Protein AF-A0A392QAW0-F1 (afdb_monomer_lite)

Foldseek 3Di:
DLVVCLVVLVVLLVVLLVCLVPHDLVSVLVSLVVLLVNLQSNQLVCQVVLVVLLVSLLVLLQDQDLVSLSVNVSSLSSNVSSCRSNDDVVCVVVVVSSVVSVVVSVPHDNVVVVVVVVD

Secondary structure (DSSP, 8-state):
-GGGGHHHHHHHHHHHHHHHHHS-HHHHHHHHHHHHHHHHHHGGGGHHHHHHHHHHHHHHHT--SGGGHHHHHHHHHHHHHHHHHH-HHHHGGG-HHHHHHHHHHHT---HHHHHTT--

Radius of gyration: 15.03 Å; chains: 1; bounding box: 46×28×36 Å

Organism: NCBI:txid97028

pLDDT: mean 91.07, std 11.31, range [49.25, 98.38]

InterPro domains:
  IPR011989 Armadillo-like helical [G3DSA:1.25.10.10] (1-119)
  IPR016024 Armadillo-type fold [SSF48371] (3-116)
  IPR040122 Importin beta family [PTHR10527] (6-102)
  IPR058584 Importin subunit beta-1/Transportin-1-like, TPR repeats [PF25574] (2-89)

Structure (mmCIF, N/CA/C/O backbone):
data_AF-A0A392QAW0-F1
#
_entry.id   AF-A0A392QAW0-F1
#
loop_
_atom_site.group_PDB
_atom_site.id
_atom_site.type_symbol
_atom_site.label_atom_id
_atom_site.label_alt_id
_atom_site.label_comp_id
_atom_site.label_asym_id
_atom_site.label_entity_id
_atom_site.label_seq_id
_atom_site.pdbx_PDB_ins_code
_atom_site.Cartn_x
_atom_site.Cartn_y
_atom_site.Cartn_z
_atom_site.occupancy
_atom_site.B_iso_or_equiv
_atom_site.auth_seq_id
_atom_site.auth_comp_id
_atom_site.auth_asym_id
_atom_site.auth_atom_id
_atom_site.pdbx_PDB_model_num
ATOM 1 N N . MET A 1 1 ? 0.398 -1.009 21.881 1.00 54.12 1 MET A N 1
ATOM 2 C CA . MET A 1 1 ? 1.161 -0.190 20.913 1.00 54.12 1 MET A CA 1
ATOM 3 C C . MET A 1 1 ? 0.261 0.457 19.859 1.00 54.12 1 MET A C 1
ATOM 5 O O . MET A 1 1 ? 0.523 1.601 19.529 1.00 54.12 1 MET A O 1
ATOM 9 N N . GLY A 1 2 ? -0.795 -0.197 19.349 1.00 63.03 2 GLY A N 1
ATOM 10 C CA . GLY A 1 2 ? -1.624 0.376 18.273 1.00 63.03 2 GLY A CA 1
ATOM 11 C C . GLY A 1 2 ? -2.421 1.646 18.610 1.00 63.03 2 GLY A C 1
ATOM 12 O O . GLY A 1 2 ? -2.611 2.488 17.746 1.00 63.03 2 GLY A O 1
ATOM 13 N N . GLU A 1 3 ? -2.831 1.862 19.862 1.00 72.81 3 GLU A N 1
ATOM 14 C CA . GLU A 1 3 ? -3.615 3.059 20.227 1.00 72.81 3 GLU A CA 1
ATOM 15 C C . GLU A 1 3 ? -2.785 4.356 20.256 1.00 72.81 3 GLU A C 1
ATOM 17 O O . GLU A 1 3 ? -3.315 5.442 20.026 1.00 72.81 3 GLU A O 1
ATOM 22 N N . GLU A 1 4 ? -1.469 4.259 20.469 1.00 88.25 4 GLU A N 1
ATOM 23 C CA . GLU A 1 4 ? -0.571 5.420 20.569 1.00 88.25 4 GLU A CA 1
ATOM 24 C C . GLU A 1 4 ? -0.339 6.113 19.217 1.00 88.25 4 GLU A C 1
ATOM 26 O O . GLU A 1 4 ? 0.017 7.291 19.189 1.00 88.25 4 GLU A O 1
ATOM 31 N N . ILE A 1 5 ? -0.558 5.415 18.091 1.00 90.44 5 ILE A N 1
ATOM 32 C CA . ILE A 1 5 ? -0.374 5.992 16.749 1.00 90.44 5 ILE A CA 1
ATOM 33 C C . ILE A 1 5 ? -1.574 6.830 16.300 1.00 90.44 5 ILE A C 1
ATOM 35 O O . ILE A 1 5 ? -1.419 7.694 15.439 1.00 90.44 5 ILE A O 1
ATOM 39 N N . LEU A 1 6 ? -2.762 6.600 16.872 1.00 93.62 6 LEU A N 1
ATOM 40 C CA . LEU A 1 6 ? -4.019 7.193 16.402 1.00 93.62 6 LEU A CA 1
ATOM 41 C C . LEU A 1 6 ? -3.993 8.730 16.349 1.00 93.62 6 LEU A C 1
ATOM 43 O O . LEU A 1 6 ? -4.414 9.273 15.328 1.00 93.62 6 LEU A O 1
ATOM 47 N N . PRO A 1 7 ? -3.439 9.456 17.346 1.00 95.56 7 PRO A N 1
ATOM 48 C CA . PRO A 1 7 ? -3.343 10.918 17.281 1.00 95.56 7 PRO A CA 1
ATOM 49 C C . PRO A 1 7 ? -2.456 11.431 16.137 1.00 95.56 7 PRO A C 1
ATOM 51 O O . PRO A 1 7 ? -2.554 12.594 15.746 1.00 95.56 7 PRO A O 1
ATOM 54 N N . PHE A 1 8 ? -1.570 10.582 15.616 1.00 95.06 8 PHE A N 1
ATOM 55 C CA . PHE A 1 8 ? -0.605 10.923 14.575 1.00 95.06 8 PHE A CA 1
ATOM 56 C C . PHE A 1 8 ? -0.975 10.349 13.204 1.00 95.06 8 PHE A C 1
ATOM 58 O O . PHE A 1 8 ? -0.337 10.712 12.216 1.00 95.06 8 PHE A O 1
ATOM 65 N N . LEU A 1 9 ? -1.985 9.479 13.120 1.00 95.38 9 LEU A N 1
ATOM 66 C CA . LEU A 1 9 ? -2.299 8.722 11.910 1.00 95.38 9 LEU A CA 1
ATOM 67 C C . LEU A 1 9 ? -2.612 9.643 10.724 1.00 95.38 9 LEU A C 1
ATOM 69 O O . LEU A 1 9 ? -1.911 9.595 9.717 1.00 95.38 9 LEU A O 1
ATOM 73 N N . ASP A 1 10 ? -3.592 10.532 10.866 1.00 96.88 10 ASP A N 1
ATOM 74 C CA . ASP A 1 10 ? -4.003 11.475 9.820 1.00 96.88 10 ASP A CA 1
ATOM 75 C C . ASP A 1 10 ? -2.849 12.357 9.300 1.00 96.88 10 ASP A C 1
ATOM 77 O O . ASP A 1 10 ? -2.590 12.360 8.087 1.00 96.88 10 ASP A O 1
ATOM 81 N N . PRO A 1 11 ? -2.097 13.088 10.154 1.00 97.00 11 PRO A N 1
ATOM 82 C CA . PRO A 1 11 ? -1.011 13.933 9.667 1.00 97.00 11 PRO A CA 1
ATOM 83 C C . PRO A 1 11 ? 0.149 13.130 9.061 1.00 97.00 11 PRO A C 1
ATOM 85 O O . PRO A 1 11 ? 0.781 13.611 8.114 1.00 97.00 11 PRO A O 1
ATOM 88 N N . LEU A 1 12 ? 0.443 11.926 9.567 1.00 96.81 12 LEU A N 1
ATOM 89 C CA . LEU A 1 12 ? 1.486 11.067 8.998 1.00 96.81 12 LEU A CA 1
ATOM 90 C C . LEU A 1 12 ? 1.069 10.508 7.638 1.00 96.81 12 LEU A C 1
ATOM 92 O O . LEU A 1 12 ? 1.845 10.606 6.684 1.00 96.81 12 LEU A O 1
ATOM 96 N N . MET A 1 13 ? -0.160 10.001 7.516 1.00 97.56 13 MET A N 1
ATOM 97 C CA . MET A 1 13 ? -0.712 9.514 6.249 1.00 97.56 13 MET A CA 1
ATOM 98 C C . MET A 1 13 ? -0.701 10.606 5.182 1.00 97.56 13 MET A C 1
ATOM 100 O O . MET A 1 13 ? -0.229 10.363 4.072 1.00 97.56 13 MET A O 1
ATOM 104 N N . GLY A 1 14 ? -1.133 11.826 5.519 1.00 96.56 14 GLY A N 1
ATOM 105 C CA . GLY A 1 14 ? -1.116 12.954 4.584 1.00 96.56 14 GLY A CA 1
ATOM 106 C C . GLY A 1 14 ? 0.284 13.250 4.033 1.00 96.56 14 GLY A C 1
ATOM 107 O O . GLY A 1 14 ? 0.464 13.390 2.822 1.00 96.56 14 GLY A O 1
ATOM 108 N N . ARG A 1 15 ? 1.302 13.280 4.903 1.00 96.56 15 ARG A N 1
ATOM 109 C CA . ARG A 1 15 ? 2.698 13.523 4.493 1.00 96.56 15 ARG A CA 1
ATOM 110 C C . ARG A 1 15 ? 3.268 12.376 3.666 1.00 96.56 15 ARG A C 1
ATOM 112 O O . ARG A 1 15 ? 3.933 12.623 2.663 1.00 96.56 15 ARG A O 1
ATOM 119 N N . LEU A 1 16 ? 3.013 11.137 4.075 1.00 97.25 16 LEU A N 1
ATOM 120 C CA . LEU A 1 16 ? 3.561 9.956 3.412 1.00 97.25 16 LEU A CA 1
ATOM 121 C C . LEU A 1 16 ? 2.934 9.730 2.036 1.00 97.25 16 LEU A C 1
ATOM 123 O O . LEU A 1 16 ? 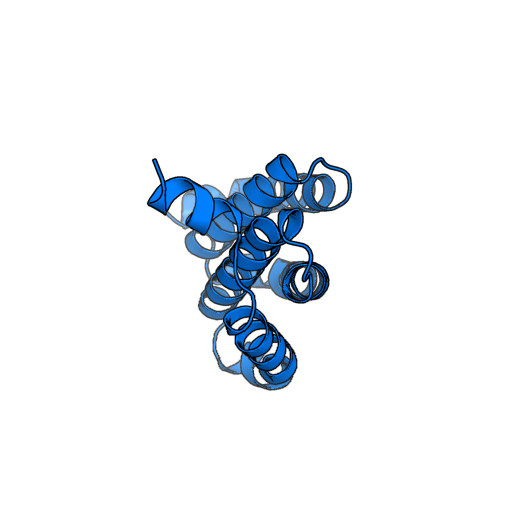3.658 9.427 1.090 1.00 97.25 16 LEU A O 1
ATOM 127 N N . LEU A 1 17 ? 1.628 9.961 1.888 1.00 96.00 17 LEU A N 1
ATOM 128 C CA . LEU A 1 17 ? 0.955 9.897 0.589 1.00 96.00 17 LEU A CA 1
ATOM 129 C C . LEU A 1 17 ? 1.448 10.994 -0.364 1.00 96.00 17 LEU A C 1
ATOM 131 O O . LEU A 1 17 ? 1.687 10.714 -1.537 1.00 96.00 17 LEU A O 1
ATOM 135 N N . ALA A 1 18 ? 1.660 12.217 0.131 1.00 94.69 18 ALA A N 1
ATOM 136 C CA . ALA A 1 18 ? 2.222 13.300 -0.677 1.00 94.69 18 ALA A CA 1
ATOM 137 C C . ALA A 1 18 ? 3.665 13.000 -1.124 1.00 94.69 18 ALA A C 1
ATOM 139 O O . ALA A 1 18 ? 4.011 13.182 -2.296 1.00 94.69 18 ALA A O 1
ATOM 140 N N . ALA A 1 19 ? 4.500 12.493 -0.211 1.00 94.56 19 ALA A N 1
ATOM 141 C CA . ALA A 1 19 ? 5.873 12.106 -0.517 1.00 94.56 19 ALA A CA 1
ATOM 142 C C . ALA A 1 19 ? 5.928 10.957 -1.534 1.00 94.56 19 ALA A C 1
ATOM 144 O O . ALA A 1 19 ? 6.730 11.004 -2.465 1.00 94.56 19 ALA A O 1
ATOM 145 N N . LEU A 1 20 ? 5.036 9.970 -1.430 1.00 93.81 20 LEU A N 1
ATOM 146 C CA . LEU A 1 20 ? 4.983 8.834 -2.351 1.00 93.81 20 LEU A CA 1
ATOM 147 C C . LEU A 1 20 ? 4.749 9.251 -3.818 1.00 93.81 20 LEU A C 1
ATOM 149 O O . LEU A 1 20 ? 5.196 8.559 -4.731 1.00 93.81 20 LEU A O 1
ATOM 153 N N . GLN A 1 21 ? 4.089 10.385 -4.069 1.00 88.50 21 GLN A N 1
ATOM 154 C CA . GLN A 1 21 ? 3.820 10.861 -5.430 1.00 88.50 21 GLN A CA 1
ATOM 155 C C . GLN A 1 21 ? 4.994 11.644 -6.041 1.00 88.50 21 GLN A C 1
ATOM 157 O O . GLN A 1 21 ? 5.322 11.426 -7.206 1.00 88.50 21 GLN A O 1
ATOM 162 N N . ASN A 1 22 ? 5.666 12.496 -5.259 1.00 87.06 22 ASN A N 1
ATOM 163 C CA . ASN A 1 22 ? 6.598 13.513 -5.779 1.00 87.06 22 ASN A CA 1
ATOM 164 C C . ASN A 1 22 ? 8.070 13.311 -5.370 1.00 87.06 22 ASN A C 1
ATOM 166 O O . ASN A 1 22 ? 8.831 14.275 -5.313 1.00 87.06 22 ASN A O 1
ATOM 170 N N . SER A 1 23 ? 8.482 12.077 -5.070 1.00 91.19 23 SER A N 1
ATOM 171 C CA . SER A 1 23 ? 9.824 11.792 -4.534 1.00 91.19 23 SER A CA 1
ATOM 172 C C . SER A 1 23 ? 10.690 10.886 -5.407 1.00 91.19 23 SER A C 1
ATOM 174 O O . SER A 1 23 ? 10.217 10.235 -6.341 1.00 91.19 23 SER A O 1
ATOM 176 N N . SER A 1 24 ? 11.977 10.803 -5.052 1.00 93.38 24 SER A N 1
ATOM 177 C CA . SER A 1 24 ? 12.896 9.794 -5.580 1.00 93.38 24 SER A CA 1
ATOM 178 C C . SER A 1 24 ? 12.418 8.375 -5.255 1.00 93.38 24 SER A C 1
ATOM 180 O O . SER A 1 24 ? 11.673 8.148 -4.301 1.00 93.38 24 SER A O 1
ATOM 182 N N . ARG A 1 25 ? 12.882 7.399 -6.037 1.00 90.50 25 ARG A N 1
ATOM 183 C CA . ARG A 1 25 ? 12.522 5.980 -5.904 1.00 90.50 25 ARG A CA 1
ATOM 184 C C . ARG A 1 25 ? 12.777 5.420 -4.502 1.00 90.50 25 ARG A C 1
ATOM 186 O O . ARG A 1 25 ? 11.876 4.866 -3.885 1.00 90.50 25 ARG A O 1
ATOM 193 N N . ILE A 1 26 ? 13.961 5.690 -3.955 1.00 92.44 26 ILE A N 1
ATOM 194 C CA . ILE A 1 26 ? 14.356 5.273 -2.599 1.00 92.44 26 ILE A CA 1
ATOM 195 C C . ILE A 1 26 ? 13.399 5.844 -1.542 1.00 92.44 26 ILE A C 1
ATOM 197 O O . ILE A 1 26 ? 13.003 5.156 -0.597 1.00 92.44 26 ILE A O 1
ATOM 201 N N . LEU A 1 27 ? 12.997 7.108 -1.696 1.00 94.94 27 LEU A N 1
ATOM 202 C CA . LEU A 1 27 ? 12.070 7.729 -0.757 1.00 94.94 27 LEU A CA 1
ATOM 203 C C . LEU A 1 27 ? 10.657 7.150 -0.912 1.00 94.94 27 LEU A C 1
ATOM 205 O O . LEU A 1 27 ? 10.008 6.897 0.097 1.00 94.94 27 LEU A O 1
ATOM 209 N N . LYS A 1 28 ? 10.213 6.830 -2.134 1.00 96.25 28 LYS A N 1
ATOM 210 C CA . LYS A 1 28 ? 8.946 6.114 -2.367 1.00 96.25 28 LYS A CA 1
ATOM 211 C C . LYS A 1 28 ? 8.924 4.749 -1.671 1.00 96.25 28 LYS A C 1
ATOM 213 O O . LYS A 1 28 ? 7.955 4.441 -0.983 1.00 96.25 28 LYS A O 1
ATOM 218 N N . GLU A 1 29 ? 9.996 3.966 -1.772 1.00 96.00 29 GLU A N 1
ATOM 219 C CA . GLU A 1 29 ? 10.147 2.673 -1.078 1.00 96.00 29 GLU A CA 1
ATOM 220 C C . GLU A 1 29 ? 10.070 2.810 0.444 1.00 96.00 29 GLU A C 1
ATOM 222 O O . GLU A 1 29 ? 9.402 2.025 1.128 1.00 96.00 29 GLU A O 1
ATOM 227 N N . THR A 1 30 ? 10.721 3.846 0.972 1.00 96.88 30 THR A N 1
ATOM 228 C CA . THR A 1 30 ? 10.699 4.171 2.402 1.00 96.88 30 THR A CA 1
ATOM 229 C C . THR A 1 30 ? 9.293 4.582 2.842 1.00 96.88 30 THR A C 1
ATOM 231 O O . THR A 1 30 ? 8.806 4.103 3.865 1.00 96.88 30 THR A O 1
ATOM 234 N N . CYS A 1 31 ? 8.597 5.400 2.045 1.00 97.88 31 CYS A N 1
ATOM 235 C CA . CYS A 1 31 ? 7.210 5.781 2.300 1.00 97.88 31 CYS A CA 1
ATOM 236 C C . CYS A 1 31 ? 6.275 4.569 2.293 1.00 97.88 31 CYS A C 1
ATOM 238 O O . CYS A 1 31 ? 5.471 4.443 3.210 1.00 97.88 31 CYS A O 1
ATOM 240 N N . MET A 1 32 ? 6.400 3.657 1.322 1.00 98.31 32 MET A N 1
ATOM 241 C CA . MET A 1 32 ? 5.607 2.419 1.286 1.00 98.31 32 MET A CA 1
ATOM 242 C C . MET A 1 32 ? 5.812 1.583 2.554 1.00 98.31 32 MET A C 1
ATOM 244 O O . MET A 1 32 ? 4.840 1.149 3.169 1.00 98.31 32 MET A O 1
ATOM 248 N N . SER A 1 33 ? 7.063 1.436 2.997 1.00 97.81 33 SER A N 1
ATOM 249 C CA . SER A 1 33 ? 7.391 0.693 4.221 1.00 97.81 33 SER A CA 1
ATOM 250 C C . SER A 1 33 ? 6.787 1.356 5.467 1.00 97.81 33 SER A C 1
ATOM 252 O O . SER A 1 33 ? 6.192 0.684 6.304 1.00 97.81 33 SER A O 1
ATOM 254 N N . ALA A 1 34 ? 6.874 2.687 5.573 1.00 97.62 34 ALA A N 1
ATOM 255 C CA . ALA A 1 34 ? 6.283 3.438 6.681 1.00 97.62 34 ALA A CA 1
ATOM 256 C C . ALA A 1 34 ? 4.748 3.344 6.703 1.00 97.62 34 ALA A C 1
ATOM 258 O O . ALA A 1 34 ? 4.157 3.184 7.771 1.00 97.62 34 ALA A O 1
ATOM 259 N N . ILE A 1 35 ? 4.101 3.397 5.532 1.00 98.12 35 ILE A N 1
ATOM 260 C CA . ILE A 1 35 ? 2.652 3.193 5.403 1.00 98.12 35 ILE A CA 1
ATOM 261 C C . ILE A 1 35 ? 2.265 1.782 5.852 1.00 98.12 35 ILE A C 1
ATOM 263 O O . ILE A 1 35 ? 1.283 1.638 6.575 1.00 98.12 35 ILE A O 1
ATOM 267 N N . GLY A 1 36 ? 3.056 0.764 5.509 1.00 97.56 36 GLY A N 1
ATOM 268 C CA . GLY A 1 36 ? 2.841 -0.611 5.968 1.00 97.56 36 GLY A CA 1
ATOM 269 C C . GLY A 1 36 ? 2.903 -0.742 7.487 1.00 97.56 36 GLY A C 1
ATOM 270 O O . GLY A 1 36 ? 1.990 -1.295 8.101 1.00 97.56 36 GLY A O 1
ATOM 271 N N . SER A 1 37 ? 3.916 -0.137 8.113 1.00 95.88 37 SER A N 1
ATOM 272 C CA . SER A 1 37 ? 4.026 -0.084 9.576 1.00 95.88 37 SER A CA 1
ATOM 273 C C . SER A 1 37 ? 2.825 0.608 10.226 1.00 95.88 37 SER A C 1
ATOM 275 O O . SER A 1 37 ? 2.315 0.127 11.236 1.00 95.88 37 SER A O 1
ATOM 277 N N . MET A 1 38 ? 2.328 1.706 9.643 1.00 95.88 38 MET A N 1
ATOM 278 C CA . MET A 1 38 ? 1.116 2.370 10.139 1.00 95.88 38 MET A CA 1
ATOM 279 C C . MET A 1 38 ? -0.133 1.513 9.948 1.00 95.88 38 MET A C 1
ATOM 281 O O . MET A 1 38 ? -0.950 1.459 10.859 1.00 95.88 38 MET A O 1
ATOM 285 N N . ALA A 1 39 ? -0.282 0.823 8.815 1.00 96.00 39 ALA A N 1
ATOM 286 C CA . ALA A 1 39 ? -1.403 -0.085 8.582 1.00 96.00 39 ALA A CA 1
ATOM 287 C C . ALA A 1 39 ? -1.433 -1.214 9.619 1.00 96.00 39 ALA A C 1
ATOM 289 O O . ALA A 1 39 ? -2.493 -1.525 10.164 1.00 96.00 39 ALA A O 1
ATOM 290 N N . SER A 1 40 ? -0.263 -1.776 9.938 1.00 93.88 40 SER A N 1
ATOM 291 C CA . SER A 1 40 ? -0.133 -2.805 10.969 1.00 93.88 40 SER A CA 1
ATOM 292 C C . SER A 1 40 ? -0.385 -2.269 12.379 1.00 93.88 40 SER A C 1
ATOM 294 O O . SER A 1 40 ? -0.914 -3.007 13.201 1.00 93.88 40 SER A O 1
ATOM 296 N N . ALA A 1 41 ? 0.005 -1.027 12.683 1.00 94.25 41 ALA A N 1
ATOM 297 C CA . ALA A 1 41 ? -0.164 -0.444 14.016 1.00 94.25 41 ALA A CA 1
ATOM 298 C C . ALA A 1 41 ? -1.587 0.076 14.263 1.00 94.25 41 ALA A C 1
ATOM 300 O O . ALA A 1 41 ? -2.119 -0.088 15.355 1.00 94.25 41 ALA A O 1
ATOM 301 N N . ALA A 1 42 ? -2.196 0.714 13.263 1.00 94.56 42 ALA A N 1
ATOM 302 C CA . ALA A 1 42 ? -3.521 1.320 13.365 1.00 94.56 42 ALA A CA 1
ATOM 303 C C . ALA A 1 42 ? -4.662 0.316 13.128 1.00 94.56 42 ALA A C 1
ATOM 305 O O . ALA A 1 42 ? -5.814 0.625 13.430 1.00 94.56 42 ALA A O 1
ATOM 306 N N . GLU A 1 43 ? -4.362 -0.867 12.580 1.00 93.31 43 GLU A N 1
ATOM 307 C CA . GLU A 1 43 ? -5.332 -1.927 12.289 1.00 93.31 43 GLU A CA 1
ATOM 308 C C . GLU A 1 43 ? -6.582 -1.369 11.574 1.00 93.31 43 GLU A C 1
ATOM 310 O O . GLU A 1 43 ? -6.477 -0.759 10.508 1.00 93.31 43 GLU A O 1
ATOM 315 N N . GLN A 1 44 ? -7.775 -1.519 12.161 1.00 93.50 44 GLN A N 1
ATOM 316 C CA . GLN A 1 44 ? -9.025 -1.042 11.565 1.00 93.50 44 GLN A CA 1
ATOM 317 C C . GLN A 1 44 ? -9.088 0.483 11.404 1.00 93.50 44 GLN A C 1
ATOM 319 O O . GLN A 1 44 ? -9.785 0.969 10.512 1.00 93.50 44 GLN A O 1
ATOM 324 N N . ALA A 1 45 ? -8.340 1.254 12.201 1.00 94.88 45 ALA A N 1
ATOM 325 C CA . ALA A 1 45 ? -8.272 2.705 12.035 1.00 94.88 45 ALA A CA 1
ATOM 326 C C . ALA A 1 45 ? -7.565 3.115 10.729 1.00 94.88 45 ALA A C 1
ATOM 328 O O . ALA A 1 45 ? -7.700 4.255 10.294 1.00 94.88 45 ALA A O 1
ATOM 329 N N . PHE A 1 46 ? -6.870 2.189 10.054 1.00 96.56 46 PHE A N 1
ATOM 330 C CA . PHE A 1 46 ? -6.283 2.425 8.735 1.00 96.56 46 PHE A CA 1
ATOM 331 C C . PHE A 1 46 ? -7.303 2.365 7.582 1.00 96.56 46 PHE A C 1
ATOM 333 O O . PHE A 1 46 ? -7.028 2.861 6.490 1.00 96.56 46 PHE A O 1
ATOM 340 N N . ILE A 1 47 ? -8.491 1.781 7.794 1.00 96.25 47 ILE A N 1
ATOM 341 C CA . ILE A 1 47 ? -9.499 1.553 6.739 1.00 96.25 47 ILE A CA 1
ATOM 342 C C . ILE A 1 47 ? -9.806 2.804 5.887 1.00 96.25 47 ILE A C 1
ATOM 344 O O . ILE A 1 47 ? -9.873 2.647 4.666 1.00 96.25 47 ILE A O 1
ATOM 348 N N . PRO A 1 48 ? -9.933 4.030 6.441 1.00 96.94 48 PRO A N 1
ATOM 349 C CA . PRO A 1 48 ? -10.187 5.236 5.644 1.00 96.94 48 PRO A CA 1
ATOM 350 C C . PRO A 1 48 ? -9.115 5.543 4.583 1.00 96.94 48 PRO A C 1
ATOM 352 O O . PRO A 1 48 ? -9.388 6.249 3.617 1.00 96.94 48 PRO A O 1
ATOM 355 N N . TYR A 1 49 ? -7.902 5.011 4.746 1.00 97.62 49 TYR A N 1
ATOM 356 C CA . TYR A 1 49 ? -6.763 5.226 3.851 1.00 97.62 49 TYR A CA 1
ATOM 357 C C . TYR A 1 49 ? -6.560 4.105 2.836 1.00 97.62 49 TYR A C 1
ATOM 359 O O . TYR A 1 49 ? -5.851 4.286 1.842 1.00 97.62 49 TYR A O 1
ATOM 367 N N . ALA A 1 50 ? -7.148 2.939 3.101 1.00 96.69 50 ALA A N 1
ATOM 368 C CA . ALA A 1 50 ? -6.839 1.709 2.394 1.00 96.69 50 ALA A CA 1
ATOM 369 C C . ALA A 1 50 ? -7.095 1.811 0.892 1.00 96.69 50 ALA A C 1
ATOM 371 O O . ALA A 1 50 ? -6.215 1.470 0.110 1.00 96.69 50 ALA A O 1
ATOM 372 N N . GLU A 1 51 ? -8.260 2.323 0.491 1.00 95.81 51 GLU A N 1
ATOM 373 C CA . GLU A 1 51 ? -8.630 2.465 -0.921 1.00 95.81 51 GLU A CA 1
ATOM 374 C C . GLU A 1 51 ? -7.583 3.277 -1.687 1.00 95.81 51 GLU A C 1
ATOM 376 O O . GLU A 1 51 ? -7.022 2.807 -2.677 1.00 95.81 51 GLU A O 1
ATOM 381 N N . ARG A 1 52 ? -7.212 4.446 -1.155 1.00 96.75 52 ARG A N 1
ATOM 382 C CA . ARG A 1 52 ? -6.227 5.316 -1.796 1.00 96.75 52 ARG A CA 1
ATOM 383 C C . ARG A 1 52 ? -4.847 4.669 -1.894 1.00 96.75 52 ARG A C 1
ATOM 385 O O . ARG A 1 52 ? -4.166 4.809 -2.910 1.00 96.75 52 ARG A O 1
ATOM 392 N N . VAL A 1 53 ? -4.413 3.983 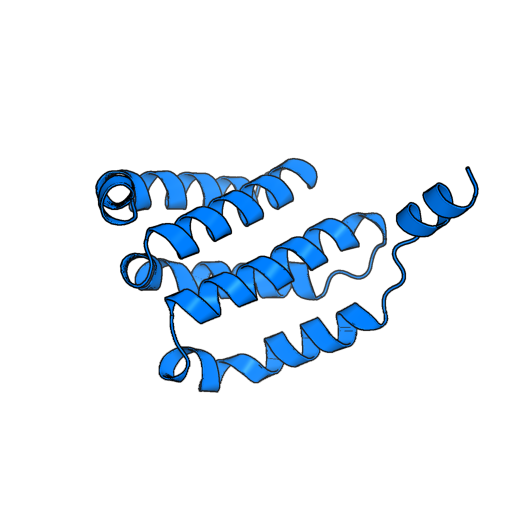-0.839 1.00 98.06 53 VAL A N 1
ATOM 393 C CA . VAL A 1 53 ? -3.123 3.280 -0.826 1.00 98.06 53 VAL A CA 1
ATOM 394 C C . VAL A 1 53 ? -3.126 2.156 -1.858 1.00 98.06 53 VAL A C 1
ATOM 396 O O . VAL A 1 53 ? -2.212 2.072 -2.675 1.00 98.06 53 VAL A O 1
ATOM 399 N N . LEU A 1 54 ? -4.177 1.339 -1.871 1.00 97.56 54 LEU A N 1
ATOM 400 C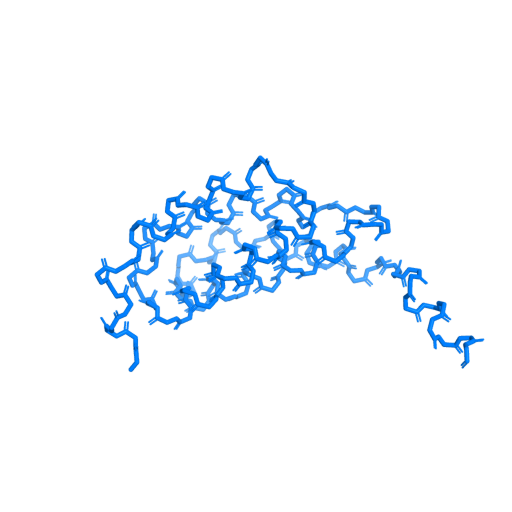 CA . LEU A 1 54 ? -4.356 0.225 -2.796 1.00 97.56 54 LEU A CA 1
ATOM 401 C C . LEU A 1 54 ? -4.374 0.686 -4.261 1.00 97.56 54 LEU A C 1
ATOM 403 O O . LEU A 1 54 ? -3.769 0.028 -5.111 1.00 97.56 54 LEU A O 1
ATOM 407 N N . GLU A 1 55 ? -5.019 1.810 -4.576 1.00 96.25 55 GLU A N 1
ATOM 408 C CA . GLU A 1 55 ? -4.981 2.413 -5.916 1.00 96.25 55 GLU A CA 1
ATOM 409 C C . GLU A 1 55 ? -3.568 2.818 -6.334 1.00 96.25 55 GLU A C 1
ATOM 411 O O . GLU A 1 55 ? -3.143 2.527 -7.452 1.00 96.25 55 GLU A O 1
ATOM 416 N N . LEU A 1 56 ? -2.821 3.472 -5.440 1.00 96.88 56 LEU A N 1
ATOM 417 C CA . LEU A 1 56 ? -1.446 3.876 -5.727 1.00 96.88 56 LEU A CA 1
ATOM 418 C C . LEU A 1 56 ? -0.546 2.656 -5.939 1.00 96.88 56 LEU A C 1
ATOM 420 O O . LEU A 1 56 ? 0.266 2.663 -6.864 1.00 96.88 56 LEU A O 1
ATOM 424 N N . MET A 1 57 ? -0.717 1.604 -5.131 1.00 98.06 57 MET A N 1
ATOM 425 C CA . MET A 1 57 ? 0.099 0.389 -5.213 1.00 98.06 57 MET A CA 1
ATOM 426 C C . MET A 1 57 ? -0.065 -0.358 -6.532 1.00 98.06 57 MET A C 1
ATOM 428 O O . MET A 1 57 ? 0.926 -0.890 -7.029 1.00 98.06 57 MET A O 1
ATOM 432 N N . LYS A 1 58 ? -1.255 -0.339 -7.153 1.00 96.50 58 LYS A N 1
ATOM 433 C CA . LYS A 1 58 ? -1.462 -0.942 -8.486 1.00 96.50 58 LYS A CA 1
ATOM 434 C C . LYS A 1 58 ? -0.432 -0.451 -9.503 1.00 96.50 58 LYS A C 1
ATOM 436 O O . LYS A 1 58 ? 0.099 -1.256 -10.258 1.00 96.50 58 LYS A O 1
ATOM 441 N N . ASN A 1 59 ? -0.106 0.843 -9.482 1.00 95.81 59 ASN A N 1
ATOM 442 C CA . ASN A 1 59 ? 0.850 1.435 -10.422 1.00 95.81 59 ASN A CA 1
ATOM 443 C C . ASN A 1 59 ? 2.274 0.904 -10.217 1.00 95.81 59 ASN A C 1
ATOM 445 O O . ASN A 1 59 ? 3.002 0.701 -11.181 1.00 95.81 59 ASN A O 1
ATOM 449 N N . PHE A 1 60 ? 2.668 0.661 -8.966 1.00 96.94 60 PHE A N 1
ATOM 450 C CA . PHE A 1 60 ? 3.990 0.130 -8.638 1.00 96.94 60 PHE A CA 1
ATOM 451 C C . PHE A 1 60 ? 4.083 -1.380 -8.871 1.00 96.94 60 PHE A C 1
ATOM 453 O O . PHE A 1 60 ? 5.118 -1.879 -9.303 1.00 96.94 60 PHE A O 1
ATOM 460 N N . MET A 1 61 ? 2.995 -2.114 -8.622 1.00 97.69 61 MET A N 1
ATOM 461 C CA . MET A 1 61 ? 2.948 -3.572 -8.757 1.00 97.69 61 MET A CA 1
ATOM 462 C C . MET A 1 61 ? 3.035 -4.071 -10.201 1.00 97.69 61 MET A C 1
ATOM 464 O O . MET A 1 61 ? 3.202 -5.267 -10.399 1.00 97.69 61 MET A O 1
ATOM 468 N N . VAL A 1 62 ? 2.929 -3.192 -11.198 1.00 97.00 62 VAL A N 1
ATOM 469 C CA . VAL A 1 62 ? 3.058 -3.551 -12.620 1.00 97.00 62 VAL A CA 1
ATOM 470 C C . VAL A 1 62 ? 4.393 -3.128 -13.232 1.00 97.00 62 VAL A C 1
ATOM 472 O O . VAL A 1 62 ? 4.628 -3.401 -14.404 1.00 97.00 62 VAL A O 1
ATOM 475 N N . LEU A 1 63 ? 5.287 -2.498 -12.462 1.00 95.81 63 LEU A N 1
ATOM 476 C CA . LEU A 1 63 ? 6.599 -2.073 -12.955 1.00 95.81 63 LEU A CA 1
ATOM 477 C C . LEU A 1 63 ? 7.485 -3.283 -13.272 1.00 95.81 63 LEU A C 1
ATOM 479 O O . LEU A 1 63 ? 7.551 -4.227 -12.485 1.00 95.81 63 LEU A O 1
ATOM 483 N N . THR A 1 64 ? 8.165 -3.251 -14.417 1.00 95.00 64 THR A N 1
ATOM 484 C CA . THR A 1 64 ? 8.981 -4.371 -14.921 1.00 95.00 64 THR A CA 1
ATOM 485 C C . THR A 1 64 ? 10.445 -4.024 -15.148 1.00 95.00 64 THR A C 1
ATOM 487 O O . THR A 1 64 ? 11.225 -4.924 -15.429 1.00 95.00 64 THR A O 1
ATOM 490 N N . ASN A 1 65 ? 10.826 -2.748 -15.065 1.00 92.94 65 ASN A N 1
ATOM 491 C CA . ASN A 1 65 ? 12.224 -2.350 -15.203 1.00 92.94 65 ASN A CA 1
ATOM 492 C C . ASN A 1 65 ? 13.010 -2.811 -13.973 1.00 92.94 65 ASN A C 1
ATOM 494 O O . ASN A 1 65 ? 12.523 -2.641 -12.856 1.00 92.94 65 ASN A O 1
ATOM 498 N N . ASP A 1 66 ? 14.232 -3.305 -14.169 1.00 90.31 66 ASP A N 1
ATOM 499 C CA . ASP A 1 66 ? 15.093 -3.813 -13.092 1.00 90.31 66 ASP A CA 1
ATOM 500 C C . ASP A 1 66 ? 15.249 -2.817 -11.941 1.00 90.31 66 ASP A C 1
ATOM 502 O O . ASP A 1 66 ? 15.036 -3.167 -10.782 1.00 90.31 66 ASP A O 1
ATOM 506 N N . GLU A 1 67 ? 15.511 -1.547 -12.259 1.00 90.06 67 GLU A N 1
ATOM 507 C CA . GLU A 1 67 ? 15.632 -0.482 -11.260 1.00 90.06 67 GLU A CA 1
ATOM 508 C C . GLU A 1 67 ? 14.347 -0.292 -10.426 1.00 90.06 67 GLU A C 1
ATOM 510 O O . GLU A 1 67 ? 14.387 0.298 -9.347 1.00 90.06 67 GLU A O 1
ATOM 515 N N . ASP A 1 68 ? 13.167 -0.687 -10.926 1.00 92.56 68 ASP A N 1
ATOM 516 C CA . ASP A 1 68 ? 11.854 -0.498 -10.278 1.00 92.56 68 ASP A CA 1
ATOM 517 C C . ASP A 1 68 ? 11.411 -1.728 -9.477 1.00 92.56 68 ASP A C 1
ATOM 519 O O . ASP A 1 68 ? 10.460 -1.643 -8.693 1.00 92.56 68 ASP A O 1
ATOM 523 N N . LEU A 1 69 ? 12.080 -2.875 -9.636 1.00 93.06 69 LEU A N 1
ATOM 524 C CA . LEU A 1 69 ? 11.633 -4.136 -9.036 1.00 93.06 69 LEU A CA 1
ATOM 525 C C . LEU A 1 69 ? 11.616 -4.085 -7.507 1.00 93.06 69 LEU A C 1
ATOM 527 O O . LEU A 1 69 ? 10.733 -4.673 -6.879 1.00 93.06 69 LEU A O 1
ATOM 531 N N . ARG A 1 70 ? 12.505 -3.301 -6.891 1.00 93.19 70 ARG A N 1
ATOM 532 C CA . ARG A 1 70 ? 12.462 -3.054 -5.446 1.00 93.19 70 ARG A CA 1
ATOM 533 C C . ARG A 1 70 ? 11.202 -2.297 -5.020 1.00 93.19 70 ARG A C 1
ATOM 535 O O . ARG A 1 70 ? 10.557 -2.670 -4.038 1.00 93.19 70 ARG A O 1
ATOM 542 N N . SER A 1 71 ? 10.805 -1.282 -5.782 1.00 95.50 71 SER A N 1
ATOM 543 C CA . SER A 1 71 ? 9.550 -0.556 -5.568 1.00 95.50 71 SER A CA 1
ATOM 544 C C . SER A 1 71 ? 8.329 -1.456 -5.795 1.00 95.50 71 SER A C 1
ATOM 546 O O . SER A 1 71 ? 7.392 -1.416 -4.995 1.00 95.50 71 SER A O 1
ATOM 548 N N . ARG A 1 72 ? 8.360 -2.334 -6.808 1.00 96.62 72 ARG A N 1
ATOM 549 C CA . ARG A 1 72 ? 7.323 -3.358 -7.041 1.00 96.62 72 ARG A CA 1
ATOM 550 C C . ARG A 1 72 ? 7.177 -4.305 -5.846 1.00 96.62 72 ARG A C 1
ATOM 552 O O . ARG A 1 72 ? 6.057 -4.568 -5.399 1.00 96.62 72 ARG A O 1
ATOM 559 N N . ALA A 1 73 ? 8.294 -4.803 -5.315 1.00 95.31 73 ALA A N 1
ATOM 560 C CA . ALA A 1 73 ? 8.306 -5.698 -4.160 1.00 95.31 73 ALA A CA 1
ATOM 561 C C . ALA A 1 73 ? 7.697 -5.019 -2.923 1.00 95.31 73 ALA A C 1
ATOM 563 O O . ALA A 1 73 ? 6.806 -5.582 -2.288 1.00 95.31 73 ALA A O 1
ATOM 564 N N . ARG A 1 74 ? 8.097 -3.770 -2.641 1.00 97.19 74 ARG A N 1
ATOM 565 C CA . ARG A 1 74 ? 7.531 -2.973 -1.539 1.00 97.19 74 ARG A CA 1
ATOM 566 C C . ARG A 1 74 ? 6.041 -2.703 -1.697 1.00 97.19 74 ARG A C 1
ATOM 568 O O . ARG A 1 74 ? 5.307 -2.776 -0.717 1.00 97.19 74 ARG A O 1
ATOM 575 N N . ALA A 1 75 ? 5.582 -2.437 -2.914 1.00 98.12 75 ALA A N 1
ATOM 576 C CA . ALA A 1 75 ? 4.161 -2.252 -3.172 1.00 98.12 75 ALA A CA 1
ATOM 577 C C . ALA A 1 75 ? 3.359 -3.537 -2.932 1.00 98.12 75 ALA A C 1
ATOM 579 O O . ALA A 1 75 ? 2.291 -3.496 -2.324 1.00 98.12 75 ALA A O 1
ATOM 580 N N . THR A 1 76 ? 3.899 -4.680 -3.359 1.00 97.69 76 THR A N 1
ATOM 581 C CA . THR A 1 76 ? 3.274 -5.997 -3.163 1.00 97.69 76 THR A CA 1
ATOM 582 C C . THR A 1 76 ? 3.163 -6.345 -1.676 1.00 97.69 76 THR A C 1
ATOM 584 O O . THR A 1 76 ? 2.101 -6.764 -1.217 1.00 97.69 76 THR A O 1
ATOM 587 N N . GLU A 1 77 ? 4.229 -6.109 -0.908 1.00 97.75 77 GLU A N 1
ATOM 588 C CA . GLU A 1 77 ? 4.238 -6.263 0.552 1.00 97.75 77 GLU A CA 1
ATOM 589 C C . GLU A 1 77 ? 3.188 -5.361 1.220 1.00 97.75 77 GLU A C 1
ATOM 591 O O . GLU A 1 77 ? 2.392 -5.833 2.036 1.00 97.75 77 GLU A O 1
ATOM 596 N N . LEU A 1 78 ? 3.126 -4.083 0.823 1.00 98.38 78 LEU A N 1
ATOM 597 C CA . LEU A 1 78 ? 2.166 -3.132 1.379 1.00 98.38 78 LEU A CA 1
ATOM 598 C C . LEU A 1 78 ? 0.716 -3.551 1.112 1.00 98.38 78 LEU A C 1
ATOM 600 O O . LEU A 1 78 ? -0.113 -3.475 2.017 1.00 98.38 78 LEU A O 1
ATOM 604 N N . VAL A 1 79 ? 0.395 -4.036 -0.091 1.00 98.12 79 VAL A N 1
ATOM 605 C CA . VAL A 1 79 ? -0.952 -4.557 -0.389 1.00 98.12 79 VAL A CA 1
ATOM 606 C C . VAL A 1 79 ? -1.325 -5.698 0.556 1.00 98.12 79 VAL A C 1
ATOM 608 O O . VAL A 1 79 ? -2.453 -5.725 1.047 1.00 98.12 79 VAL A O 1
ATOM 611 N N . GLY A 1 80 ? -0.386 -6.596 0.871 1.00 96.31 80 GLY A N 1
ATOM 612 C CA . GLY A 1 80 ? -0.596 -7.660 1.854 1.00 96.31 80 GLY A CA 1
ATOM 613 C C . GLY A 1 80 ? -0.912 -7.124 3.253 1.00 96.31 80 GLY A C 1
ATOM 614 O O . GLY A 1 80 ? -1.887 -7.552 3.870 1.00 96.31 80 GLY A O 1
ATOM 615 N N . MET A 1 81 ? -0.148 -6.137 3.729 1.00 96.88 81 MET A N 1
ATOM 616 C CA . MET A 1 81 ? -0.380 -5.503 5.036 1.00 96.88 81 MET A CA 1
ATOM 617 C C . MET A 1 81 ? -1.735 -4.789 5.096 1.00 96.88 81 MET A C 1
ATOM 619 O O . MET A 1 81 ? -2.492 -4.973 6.046 1.00 96.88 81 MET A O 1
ATOM 623 N N . VAL A 1 82 ? -2.088 -4.030 4.054 1.00 97.00 82 VAL A N 1
ATOM 624 C CA . VAL A 1 82 ? -3.396 -3.363 3.975 1.00 97.00 82 VAL A CA 1
ATOM 625 C C . VAL A 1 82 ? -4.526 -4.390 3.947 1.00 97.00 82 VAL A C 1
ATOM 627 O O . VAL A 1 82 ? -5.534 -4.203 4.626 1.00 97.00 82 VAL A O 1
ATOM 630 N N . ALA A 1 83 ? -4.358 -5.501 3.225 1.00 95.56 83 ALA A N 1
ATOM 631 C CA . ALA A 1 83 ? -5.348 -6.571 3.192 1.00 95.56 83 ALA A CA 1
ATOM 632 C C . ALA A 1 83 ? -5.593 -7.186 4.581 1.00 95.56 83 ALA A C 1
ATOM 634 O O . ALA A 1 83 ? -6.739 -7.497 4.913 1.00 95.56 83 ALA A O 1
ATOM 635 N N . MET A 1 84 ? -4.546 -7.314 5.404 1.00 93.56 84 MET A N 1
ATOM 636 C CA . MET A 1 84 ? -4.667 -7.769 6.794 1.00 93.56 84 MET A CA 1
ATOM 637 C C . MET A 1 84 ? -5.449 -6.773 7.659 1.00 93.56 84 MET A C 1
ATOM 639 O O . MET A 1 84 ? -6.326 -7.196 8.410 1.00 93.56 84 MET A O 1
ATOM 643 N N . SER A 1 85 ? -5.196 -5.468 7.519 1.00 92.38 85 SER A N 1
ATOM 644 C CA . SER A 1 85 ? -5.899 -4.422 8.283 1.00 92.38 85 SER A CA 1
ATOM 645 C C . SER A 1 85 ? -7.367 -4.254 7.870 1.00 92.38 85 SER A C 1
ATOM 647 O O . SER A 1 85 ? -8.231 -3.971 8.699 1.00 92.38 85 SER A O 1
ATOM 649 N N . VAL A 1 86 ? -7.661 -4.417 6.578 1.00 93.25 86 VAL A N 1
ATOM 650 C CA . VAL A 1 86 ? -8.991 -4.197 5.981 1.00 93.25 86 VAL A CA 1
ATOM 651 C C . VAL A 1 86 ? -9.891 -5.433 6.083 1.00 93.25 86 VAL A C 1
ATOM 653 O O . VAL A 1 86 ? -11.116 -5.310 6.180 1.00 93.25 86 VAL A O 1
ATOM 656 N N . GLY A 1 87 ? -9.289 -6.623 6.084 1.00 93.38 87 GLY A N 1
ATOM 657 C CA . GLY A 1 87 ? -9.976 -7.900 6.220 1.00 93.38 87 GLY A CA 1
ATOM 658 C C . GLY A 1 87 ? -10.601 -8.430 4.925 1.00 93.38 87 GLY A C 1
ATOM 659 O O . GLY A 1 87 ? -10.821 -7.718 3.940 1.00 93.38 87 GLY A O 1
ATOM 660 N N . LYS A 1 88 ? -10.923 -9.731 4.945 1.00 93.69 88 LYS A N 1
ATOM 661 C CA . LYS A 1 88 ? -11.355 -10.503 3.768 1.00 93.69 88 LYS A CA 1
ATOM 662 C C . LYS A 1 88 ? -12.561 -9.893 3.049 1.00 93.69 88 LYS A C 1
ATOM 664 O O . LYS A 1 88 ? -12.493 -9.692 1.844 1.00 93.69 88 LYS A O 1
ATOM 669 N N . THR A 1 89 ? -13.636 -9.575 3.770 1.00 94.00 89 THR A N 1
ATOM 670 C CA . THR A 1 89 ? -14.921 -9.154 3.177 1.00 94.00 89 THR A CA 1
ATOM 671 C C . THR A 1 89 ? -14.798 -7.918 2.284 1.00 94.00 89 THR A C 1
ATOM 673 O O . THR A 1 89 ? -15.500 -7.803 1.286 1.00 94.00 89 THR A O 1
ATOM 676 N N . ARG A 1 90 ? -13.905 -6.987 2.635 1.00 92.38 90 ARG A N 1
ATOM 677 C CA . ARG A 1 90 ? -13.670 -5.755 1.869 1.00 92.38 90 ARG A CA 1
ATOM 678 C C . ARG A 1 90 ? -12.660 -5.959 0.738 1.00 92.38 90 ARG A C 1
ATOM 680 O O . ARG A 1 90 ? -12.784 -5.319 -0.298 1.00 92.38 90 ARG A O 1
ATOM 687 N N . MET A 1 91 ? -11.684 -6.848 0.929 1.00 94.12 91 MET A N 1
ATOM 688 C CA . MET A 1 91 ? -10.652 -7.141 -0.071 1.00 94.12 91 MET A CA 1
ATOM 689 C C . MET A 1 91 ? -11.135 -8.062 -1.193 1.00 94.12 91 MET A C 1
ATOM 691 O O . MET A 1 91 ? -10.765 -7.851 -2.342 1.00 94.12 91 MET A O 1
ATOM 695 N N . GLU A 1 92 ? -11.955 -9.068 -0.884 1.00 94.44 92 GLU A N 1
ATOM 696 C CA . GLU A 1 92 ? -12.423 -10.101 -1.822 1.00 94.44 92 GLU A CA 1
ATOM 697 C C . GLU A 1 92 ? -12.919 -9.563 -3.181 1.00 94.44 92 GLU A C 1
ATOM 699 O O . GLU A 1 92 ? -12.412 -10.035 -4.200 1.00 94.44 92 GLU A O 1
ATOM 704 N N . PRO A 1 93 ? -13.807 -8.547 -3.256 1.00 95.75 93 PRO A N 1
ATOM 705 C CA . PRO A 1 93 ? -14.298 -8.048 -4.545 1.00 95.75 93 PRO A CA 1
ATOM 706 C C . PRO A 1 93 ? -13.235 -7.341 -5.401 1.00 95.75 93 PRO A C 1
ATOM 708 O O . PRO A 1 93 ? -13.421 -7.208 -6.608 1.00 95.75 93 PRO A O 1
ATOM 711 N N . ILE A 1 94 ? -12.132 -6.875 -4.805 1.00 94.75 94 ILE A N 1
ATOM 712 C CA . ILE A 1 94 ? -11.093 -6.091 -5.495 1.00 94.75 94 ILE A CA 1
ATOM 713 C C . ILE A 1 94 ? -9.765 -6.838 -5.640 1.00 94.75 94 ILE A C 1
ATOM 715 O O . ILE A 1 94 ? -8.833 -6.311 -6.244 1.00 94.75 94 ILE A O 1
ATOM 719 N N . LEU A 1 95 ? -9.673 -8.050 -5.091 1.00 93.31 95 LEU A N 1
ATOM 720 C CA . LEU A 1 95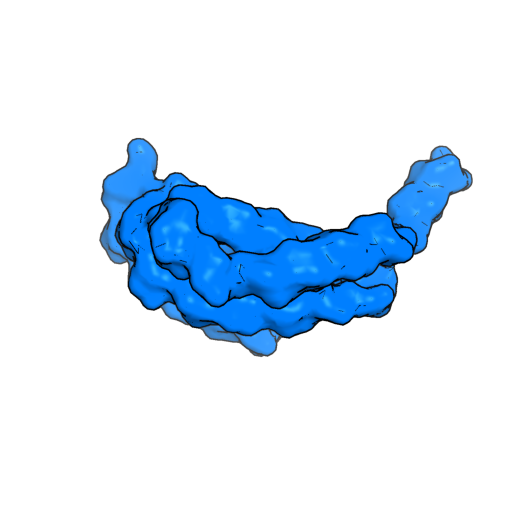 ? -8.460 -8.858 -5.013 1.00 93.31 95 LEU A CA 1
ATOM 721 C C . LEU A 1 95 ? -7.882 -9.321 -6.370 1.00 93.31 95 LEU A C 1
ATOM 723 O O . LEU A 1 95 ? -6.654 -9.307 -6.490 1.00 93.31 95 LEU A O 1
ATOM 727 N N . PRO A 1 96 ? -8.686 -9.705 -7.390 1.00 95.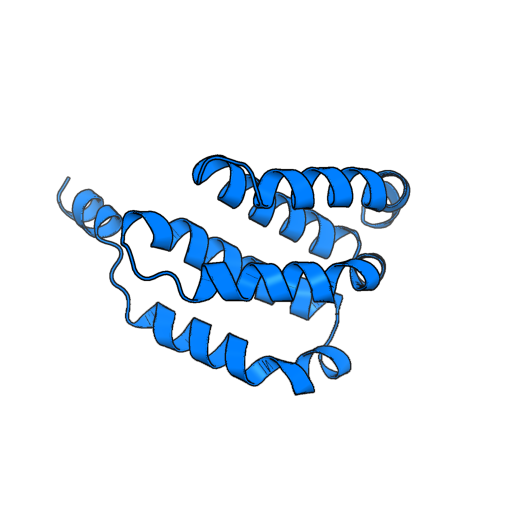94 96 PRO A N 1
ATOM 728 C CA . PRO A 1 96 ? -8.166 -10.292 -8.631 1.00 95.94 96 PRO A CA 1
ATOM 729 C C . PRO A 1 96 ? -7.013 -9.526 -9.309 1.00 95.94 96 PRO A C 1
ATOM 731 O O . PRO A 1 96 ? -5.961 -10.135 -9.511 1.00 95.94 96 PRO A O 1
ATOM 734 N N . PRO A 1 97 ? -7.103 -8.204 -9.573 1.00 96.25 97 PRO A N 1
ATOM 735 C CA . PRO A 1 97 ? -6.008 -7.475 -10.221 1.00 96.25 97 PRO A CA 1
ATOM 736 C C . PRO A 1 97 ? -4.710 -7.449 -9.396 1.00 96.25 97 PRO A C 1
ATOM 738 O O . PRO A 1 97 ? -3.622 -7.389 -9.963 1.00 96.25 97 PRO A O 1
ATOM 741 N N . TYR A 1 98 ? -4.794 -7.505 -8.063 1.00 97.00 98 TYR A N 1
ATOM 742 C CA . TYR A 1 98 ? -3.605 -7.555 -7.206 1.00 97.00 98 TYR A CA 1
ATOM 743 C C . TYR A 1 98 ? -2.935 -8.928 -7.246 1.00 97.00 98 TYR A C 1
ATOM 745 O O . TYR A 1 98 ? -1.708 -9.003 -7.264 1.00 97.00 98 TYR A O 1
ATOM 753 N N . ILE A 1 99 ? -3.728 -10.005 -7.294 1.00 96.06 99 ILE A N 1
ATOM 754 C CA . ILE A 1 99 ? -3.206 -11.368 -7.461 1.00 96.06 99 ILE A CA 1
ATOM 755 C C . ILE A 1 99 ? -2.508 -11.497 -8.814 1.00 96.06 99 ILE A C 1
ATOM 757 O O . ILE A 1 99 ? -1.383 -11.984 -8.869 1.00 96.06 99 ILE A O 1
ATOM 761 N N . GLU A 1 100 ? -3.133 -11.029 -9.894 1.00 96.50 100 GLU A N 1
ATOM 762 C CA . GLU A 1 100 ? -2.541 -11.066 -11.236 1.00 96.50 100 GLU A CA 1
ATOM 763 C C . GLU A 1 100 ? -1.212 -10.305 -11.291 1.00 96.50 100 GLU A C 1
ATOM 765 O O . GLU A 1 100 ? -0.213 -10.828 -11.790 1.00 96.50 100 GLU A O 1
ATOM 770 N N . ALA A 1 101 ? -1.163 -9.103 -10.708 1.00 96.25 101 ALA A N 1
ATOM 771 C CA . ALA A 1 101 ? 0.062 -8.316 -10.631 1.00 96.25 101 ALA A CA 1
ATOM 772 C C . ALA A 1 101 ? 1.146 -9.000 -9.773 1.00 96.25 101 ALA A C 1
ATOM 774 O O . ALA A 1 101 ? 2.322 -8.989 -10.143 1.00 96.25 101 ALA A O 1
ATOM 775 N N . ALA A 1 102 ? 0.777 -9.652 -8.667 1.00 95.06 102 ALA A N 1
ATOM 776 C CA . ALA A 1 102 ? 1.718 -10.429 -7.860 1.00 95.06 102 ALA A CA 1
ATOM 777 C C . ALA A 1 102 ? 2.279 -11.634 -8.641 1.00 95.06 102 ALA A C 1
ATOM 779 O O . ALA A 1 102 ? 3.495 -11.817 -8.685 1.00 95.06 102 ALA A O 1
ATOM 780 N N . ILE A 1 103 ? 1.421 -12.401 -9.326 1.00 94.75 103 ILE A N 1
ATOM 781 C CA . ILE A 1 103 ? 1.816 -13.549 -10.164 1.00 94.75 103 ILE A CA 1
ATOM 782 C C . ILE A 1 103 ? 2.752 -13.108 -11.291 1.00 94.75 103 ILE A C 1
ATOM 784 O O . ILE A 1 103 ? 3.812 -13.701 -11.477 1.00 94.75 103 ILE A O 1
ATOM 788 N N . SER A 1 104 ? 2.404 -12.030 -11.999 1.00 94.44 104 SER A N 1
ATOM 789 C CA . SER A 1 104 ? 3.268 -11.430 -13.023 1.00 94.44 104 SER A CA 1
ATOM 790 C C . SER A 1 104 ? 4.645 -11.052 -12.469 1.00 94.44 104 SER A C 1
ATOM 792 O O . SER A 1 104 ? 5.632 -11.119 -13.197 1.00 94.44 104 SER A O 1
ATOM 794 N N . GLY A 1 105 ? 4.719 -10.666 -11.193 1.00 91.12 105 GLY A N 1
ATOM 795 C CA . GLY A 1 105 ? 5.958 -10.225 -10.559 1.00 91.12 105 GLY A CA 1
ATOM 796 C C . GLY A 1 105 ? 6.926 -11.360 -10.281 1.00 91.12 105 GLY A C 1
ATOM 797 O O . GLY A 1 105 ? 8.128 -11.160 -10.400 1.00 91.12 105 GLY A O 1
ATOM 798 N N . PHE A 1 106 ? 6.418 -12.557 -9.976 1.00 88.00 106 PHE A N 1
ATOM 799 C CA . PHE A 1 106 ? 7.252 -13.738 -9.740 1.00 88.00 106 PHE A CA 1
ATOM 800 C C . PHE A 1 106 ? 8.074 -14.160 -10.962 1.00 88.00 106 PHE A C 1
ATOM 802 O O . PHE A 1 106 ? 9.099 -14.813 -10.800 1.00 88.00 106 PHE A O 1
ATOM 809 N N . GLY A 1 107 ? 7.635 -13.801 -12.170 1.00 87.00 107 GLY A N 1
ATOM 810 C CA . GLY A 1 107 ? 8.376 -14.076 -13.401 1.00 87.00 107 GLY A CA 1
ATOM 811 C C . GLY A 1 107 ? 9.502 -13.082 -13.698 1.00 87.00 107 GLY A C 1
ATOM 812 O O . GLY A 1 107 ? 10.206 -13.268 -14.686 1.00 87.00 107 GLY A O 1
ATOM 813 N N . LEU A 1 108 ? 9.654 -12.020 -12.900 1.00 87.44 108 LEU A N 1
ATOM 814 C CA . LEU A 1 108 ? 10.672 -10.994 -13.118 1.00 87.44 108 LEU A CA 1
ATOM 815 C C . LEU A 1 108 ? 11.956 -11.358 -12.376 1.00 87.44 108 LEU A C 1
ATOM 817 O O . LEU A 1 108 ? 11.944 -11.662 -11.184 1.00 87.44 108 LEU A O 1
ATOM 821 N N . GLU A 1 109 ? 13.076 -11.303 -13.086 1.00 74.94 109 GLU A N 1
ATOM 822 C CA . GLU A 1 109 ? 14.394 -11.569 -12.522 1.00 74.94 109 GLU A CA 1
ATOM 823 C C . GLU A 1 109 ? 15.033 -10.251 -12.079 1.00 74.94 109 GLU A C 1
ATOM 825 O O . GLU A 1 109 ? 15.163 -9.330 -12.875 1.00 74.94 109 GLU A O 1
ATOM 830 N N . TYR A 1 110 ? 15.445 -10.145 -10.814 1.00 72.81 110 TYR A N 1
ATOM 831 C CA . TYR A 1 110 ? 16.111 -8.941 -10.313 1.00 72.81 110 TYR A CA 1
ATOM 832 C C . TYR A 1 110 ? 17.624 -9.057 -10.507 1.00 72.81 110 TYR A C 1
ATOM 834 O O . TYR A 1 110 ? 18.304 -9.758 -9.755 1.00 72.81 110 TYR A O 1
ATOM 842 N N . SER A 1 111 ? 18.148 -8.391 -11.539 1.00 66.12 111 SER A N 1
ATOM 843 C CA . SER A 1 111 ? 19.549 -8.522 -11.960 1.00 66.12 111 SER A CA 1
ATOM 844 C C . SER A 1 111 ? 20.565 -8.131 -10.883 1.00 66.12 111 SER A C 1
ATOM 846 O O . SER A 1 111 ? 21.604 -8.778 -10.789 1.00 66.12 111 SER A O 1
ATOM 848 N N . GLU A 1 112 ? 20.256 -7.176 -9.998 1.00 62.03 112 GLU A N 1
ATOM 849 C CA . GLU A 1 112 ? 21.140 -6.824 -8.870 1.00 62.03 112 GLU A CA 1
ATOM 850 C C . GLU A 1 112 ? 21.396 -8.018 -7.932 1.00 62.03 112 GLU A C 1
ATOM 852 O O . GLU A 1 112 ? 22.511 -8.194 -7.448 1.00 62.03 112 GLU A O 1
ATOM 857 N N . LEU A 1 113 ? 20.413 -8.909 -7.718 1.00 60.84 113 LEU A N 1
ATOM 858 C CA . LEU A 1 113 ? 20.634 -10.130 -6.925 1.00 60.84 113 LEU A CA 1
ATOM 859 C C . LEU A 1 113 ? 21.633 -11.082 -7.591 1.00 60.84 113 LEU A C 1
ATOM 861 O O . LEU A 1 113 ? 22.320 -11.818 -6.887 1.00 60.84 113 LEU A O 1
ATOM 865 N N . ARG A 1 114 ? 21.739 -11.064 -8.925 1.00 60.50 114 ARG A N 1
ATOM 866 C CA . ARG A 1 114 ? 22.712 -11.881 -9.665 1.00 60.50 114 ARG A CA 1
ATOM 867 C C . ARG A 1 114 ? 24.128 -11.366 -9.460 1.00 60.50 114 ARG A C 1
ATOM 869 O O . ARG A 1 114 ? 25.034 -12.168 -9.247 1.00 60.50 114 ARG A O 1
ATOM 876 N N . GLU A 1 115 ? 24.316 -10.048 -9.451 1.00 58.91 115 GLU A N 1
ATOM 877 C CA . GLU A 1 115 ? 25.631 -9.433 -9.229 1.00 58.91 115 GLU A CA 1
ATOM 878 C C . GLU A 1 115 ? 26.212 -9.800 -7.853 1.00 58.91 115 GLU A C 1
ATOM 880 O O . GLU A 1 115 ? 27.399 -10.104 -7.755 1.00 58.91 115 GLU A O 1
ATOM 885 N N . TYR A 1 116 ? 25.374 -9.914 -6.815 1.00 56.47 116 TYR A N 1
ATOM 886 C CA . TYR A 1 116 ? 25.805 -10.369 -5.483 1.00 56.47 116 TYR A CA 1
ATOM 887 C C . TYR A 1 116 ? 26.155 -11.862 -5.397 1.00 56.47 116 TYR A C 1
ATOM 889 O O . TYR A 1 116 ? 26.831 -12.266 -4.455 1.00 56.47 116 TYR A O 1
ATOM 897 N N . THR A 1 117 ? 25.718 -12.692 -6.350 1.00 57.81 117 THR A N 1
ATOM 898 C CA . THR A 1 117 ? 26.084 -14.125 -6.391 1.00 57.81 117 THR A CA 1
ATOM 899 C C . THR A 1 117 ? 27.404 -14.400 -7.111 1.00 57.81 117 THR A C 1
ATOM 901 O O . THR A 1 117 ? 27.893 -15.529 -7.085 1.00 57.81 117 THR A O 1
ATOM 904 N N . HIS A 1 118 ? 27.986 -13.378 -7.745 1.00 53.69 118 HIS A N 1
ATOM 905 C CA . HIS A 1 118 ? 29.249 -13.467 -8.482 1.00 53.69 118 HIS A CA 1
ATOM 906 C C . HIS A 1 118 ? 30.418 -12.730 -7.800 1.00 53.69 118 HIS A C 1
ATOM 908 O O . HIS A 1 118 ? 31.492 -12.639 -8.397 1.00 53.69 118 HIS A O 1
ATOM 914 N N . GLY A 1 119 ? 30.214 -12.222 -6.578 1.00 49.25 119 GLY A N 1
ATOM 915 C CA . GLY A 1 119 ? 31.237 -11.591 -5.734 1.00 49.25 119 GLY A CA 1
ATOM 916 C C . GLY A 1 119 ? 31.819 -12.520 -4.678 1.00 49.25 119 GLY A C 1
ATOM 917 O O . GLY A 1 119 ? 31.078 -13.401 -4.190 1.00 49.25 119 GLY A O 1
#

Sequence (119 aa):
MGEEILPFLDPLMGRLLAALQNSSRILKETCMSAIGSMASAAEQAFIPYAERVLELMKNFMVLTNDEDLRSRARATELVGMVAMSVGKTRMEPILPPYIEAAISGFGLEYSELREYTHG

=== Feature glossary ===
The record interleaves many kinds of information about one protein. Here is each kind framed as the question it answers.

Q: What known structures does this most resemble?
A: Structural nearest neighbors (via Foldseek easy-search vs the PDB). Reported per hit: target PDB id, E-value, and alignment TM-score. A TM-score above ~0.5 is the conventional threshold for 'same fold'.

Q: Where is each backbone atom in 3D?
A: The mmCIF table is the protein's shape written out atom by atom. For each backbone N, Cα, C, and carbonyl O, it records an (x, y, z) coordinate triple in Å plus the residue type, chain letter, and residue number.

Q: What are the backbone torsion angles?
A: The φ/ψ torsion pair specifies the backbone conformation at each residue. φ rotates about the N–Cα bond, ψ about the Cα–C bond. Steric clashes forbid most of the (φ, ψ) plane — the allowed regions (α-helix basin, β-sheet basin, left-handed helix) are the Ramachandran-allowed regions.

Q: Which residues are buried vs exposed?
A: Solvent-accessible surface area (SASA) is the area in Å² traced out by the centre of a 1.4 Å probe sphere (a water molecule) rolled over the protein's van der Waals surface (Shrake–Rupley / Lee–Richards construction). Buried residues have n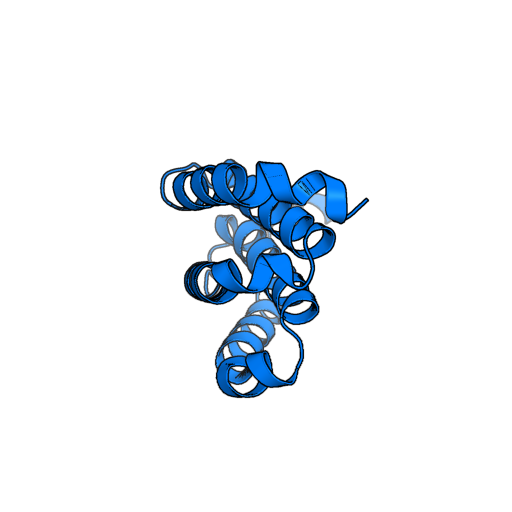ear-zero SASA; fully exposed residues can exceed 200 Å². The total SASA scales roughly with the number of surface residues.

Q: How confident is the AlphaFold model at each residue?
A: pLDDT is the predicted lDDT-Cα score: AlphaFold's confidence that the local environment of each residue (all inter-atomic distances within 15 Å) is correctly placed. It is a per-residue number between 0 and 100, with higher meaning more reliable.

Q: What does the local fold look like, residue by residue?
A: 3Di is Foldseek's structural alphabet. Each residue is assigned one of twenty discrete states based on how its Cα sits relative to its spatial (not sequential) neighbors. Aligning 3Di strings finds structural homologs roughly as well as full 3D superposition, but orders of magnitude faster.

Q: How big and how compact is the whole molecule?
A: Radius of gyration (Rg) is the root-mean-square distance of Cα atoms from their centroid — a single number for overall size and compactness. A globular domain of N residues has Rg ≈ 2.2·N^0.38 Å; an extended or disordered chain has a much larger Rg. The Cα contact count is the number of residue pairs whose Cα atoms are within 8 Å and are more than four positions apart in sequence — a standard proxy for tertiary packing density. The bounding box is the smallest axis-aligned box enclosing all Cα atoms.

Q: Which residues are in helices, strands, or loops?
A: DSSP 8-state secondary structure assigns each residue one of H (α-helix), G (3₁₀-helix), I (π-helix), E (extended β-strand), B (isolated β-bridge), T (hydrogen-bonded turn), S (bend), or '-' (coil). The assignment is computed from backbone hydrogen-bond geometry via the Kabsch–Sander algorithm.

Q: How mobile is each atom in the crystal?
A: Crystallographic B-factors measure how much each atom's electron density is smeared out, in Å². They rise in mobile loops and surface residues and fall in the buried interior. In AlphaFold models this column is repurposed to hold pLDDT instead.

Q: What if only a Cα trace is available?
A: P-SEA three-state annotation labels each residue as helix, strand, or coil based purely on the geometry of the Cα trace. It serves as a fallback when the full backbone (and thus DSSP) is unavailable.

Q: What family and function is it annotated with?
A: Database cross-references. InterPro integrates a dozen domain/family signature databases into unified entries with residue-range hits. GO terms attach function/process/location labels with evidence codes. CATH codes position the fold in a four-level structural taxonomy. Organism is the NCBI-taxonomy species name.

Q: Are the domains correctly placed relative to each other?
A: Predicted Aligned Error (PAE) is an AlphaFold confidence matrix: entry (i, j) is the expected error in the position of residue j, in ångströms, when the prediction is superimposed on the true structure at residue i. Low PAE within a block of residues means that block is internally rigid and well-predicted; high PAE between two blocks means their relative placement is uncertain even if each block individually is confident.

Q: What do the diagnostic plots show?
A: Three diagnostic plots accompany the record. The Cα contact map visualizes the tertiary structure as a 2D adjacency matrix (8 Å cutoff, sequence-local contacts suppressed). The Ramachandran plot shows the distribution of backbone (φ, ψ) torsions, with points in the α and β basins reflecting secondary structure content. The PAE plot shows AlphaFold's inter-residue confidence as a color matrix.

Q: What is the amino-acid chain?
A: Primary structure: the covalent order of the twenty standard amino acids along the backbone. Two proteins with the same sequence will (almost always) fold to the same structure; two with 30% identity often share a fold but not the details.

Q: What do the rendered images show?
A: The six renders are orthographic views along the three Cartesian axes in both directions. Representation (cartoon, sticks, or surface) and color scheme (sequence-rainbow or by-chain) vary across proteins so the training set covers all the common visualization conventions.